Protein AF-A0A523VAL3-F1 (afdb_monomer_lite)

Secondary structure (DSSP, 8-state):
-TTS------GGGT-GGG----S-----HHHHHH-HHHHHHHHHHHHHHHHHHHH-HHHHHHHHHHH-TTS-HHHHHHHHHHHHTTSSTT-SSTT---HHHHHHHHHHHHHTT-SSS---GGGT---TTS--

Sequence (132 aa):
LEDFPINFMLLQEFDPLLDFYTPLIIASEETIDEDPGLIKKFLSATEKGYLFAIENPEEAARLFLLDNSELDSGMVTASQEYLSGHYMGDSPRWGIMEKSIWDNFNNWMYGNNLLQSNLESDMAFTNEFLPQ

pLDDT: mean 94.73, std 5.37, range [59.5, 98.69]

Foldseek 3Di:
DVPDDDDDDDVCVVPVLSPADPPADDDDPCCCVPPLVVLLVVQVVVQVLLLCLLVPVLVNLVVVCVVVVVDDSVVSSVVSPVCSCPQQPPHPGGPDDDLVSQQSNQCVCVVVVVDPDRDDSVVVDDPVSHDD

Structure (mmCIF, N/CA/C/O backbone):
data_AF-A0A523VAL3-F1
#
_entry.id   AF-A0A523VAL3-F1
#
loop_
_atom_site.group_PDB
_atom_site.id
_atom_site.type_symbol
_atom_site.label_atom_id
_atom_site.label_alt_id
_atom_site.label_comp_id
_atom_site.label_asym_id
_atom_site.label_entity_id
_atom_site.label_seq_id
_atom_site.pdbx_PDB_ins_code
_atom_site.Cartn_x
_atom_site.Cartn_y
_atom_site.Cartn_z
_atom_site.occupancy
_atom_site.B_iso_or_equiv
_atom_site.auth_seq_id
_atom_site.auth_comp_id
_atom_site.auth_asym_id
_atom_site.auth_atom_id
_atom_site.pdbx_PDB_model_num
ATOM 1 N N . LEU A 1 1 ? 23.913 -11.766 -4.785 1.00 59.50 1 LEU A N 1
ATOM 2 C CA . LEU A 1 1 ? 22.889 -12.836 -4.866 1.00 59.50 1 LEU A CA 1
ATOM 3 C C . LEU A 1 1 ? 22.580 -13.232 -6.313 1.00 59.50 1 LEU A C 1
ATOM 5 O O . LEU A 1 1 ? 21.915 -14.238 -6.490 1.00 59.50 1 LEU A O 1
ATOM 9 N N . GLU A 1 2 ? 23.096 -12.512 -7.319 1.00 64.19 2 GLU A N 1
ATOM 10 C CA . GLU A 1 2 ? 22.830 -12.758 -8.750 1.00 64.19 2 GLU A CA 1
ATOM 11 C C . GLU A 1 2 ? 23.216 -14.167 -9.240 1.00 64.19 2 GLU A C 1
ATOM 13 O O . GLU A 1 2 ? 22.552 -14.701 -10.119 1.00 64.19 2 GLU A O 1
ATOM 18 N N . ASP A 1 3 ? 24.209 -14.814 -8.618 1.00 82.62 3 ASP A N 1
ATOM 19 C CA . ASP A 1 3 ? 24.692 -16.145 -9.028 1.00 82.62 3 ASP A CA 1
ATOM 20 C C . ASP A 1 3 ? 24.058 -17.326 -8.267 1.00 82.62 3 ASP A C 1
ATOM 22 O O . ASP A 1 3 ? 24.538 -18.459 -8.358 1.00 82.62 3 ASP A O 1
ATOM 26 N N . PHE A 1 4 ? 23.004 -17.090 -7.479 1.00 85.81 4 PHE A N 1
ATOM 27 C CA . PHE A 1 4 ? 22.311 -18.152 -6.745 1.00 85.81 4 PHE A CA 1
ATOM 28 C C . PHE A 1 4 ? 20.944 -18.440 -7.369 1.00 85.81 4 PHE A C 1
ATOM 30 O O . PHE A 1 4 ? 20.208 -17.500 -7.664 1.00 85.81 4 PHE A O 1
ATOM 37 N N . PRO A 1 5 ? 20.551 -19.718 -7.536 1.00 86.69 5 PRO A N 1
ATOM 38 C CA . PRO A 1 5 ? 19.196 -20.040 -7.957 1.00 86.69 5 PRO A CA 1
ATOM 39 C C . PRO A 1 5 ? 18.215 -19.577 -6.874 1.00 86.69 5 PRO A C 1
ATOM 41 O O . PRO A 1 5 ? 18.200 -20.114 -5.765 1.00 86.69 5 PRO A O 1
ATOM 44 N N . ILE A 1 6 ? 17.409 -18.567 -7.198 1.00 84.94 6 ILE A N 1
ATOM 45 C CA . ILE A 1 6 ? 16.342 -18.060 -6.336 1.00 84.94 6 ILE A CA 1
ATOM 46 C C . ILE A 1 6 ? 15.029 -18.673 -6.811 1.00 84.94 6 ILE A C 1
ATOM 48 O O . ILE A 1 6 ? 14.670 -18.563 -7.981 1.00 84.94 6 ILE A O 1
ATOM 52 N N . ASN A 1 7 ? 14.311 -19.309 -5.888 1.00 87.75 7 ASN A N 1
ATOM 53 C CA . ASN A 1 7 ? 12.935 -19.724 -6.111 1.00 87.75 7 ASN A CA 1
ATOM 54 C C . ASN A 1 7 ? 12.009 -18.689 -5.472 1.00 87.75 7 ASN A C 1
ATOM 56 O O . ASN A 1 7 ? 11.976 -18.572 -4.245 1.00 87.75 7 ASN A O 1
ATOM 60 N N . PHE A 1 8 ? 11.293 -17.928 -6.296 1.00 87.75 8 PHE A N 1
ATOM 61 C CA . PHE A 1 8 ? 10.266 -17.008 -5.822 1.00 87.75 8 PHE A CA 1
ATOM 62 C C . PHE A 1 8 ? 8.950 -17.768 -5.658 1.00 87.75 8 PHE A C 1
ATOM 64 O O . PHE A 1 8 ? 8.543 -18.503 -6.552 1.00 87.75 8 PHE A O 1
ATOM 71 N N . MET A 1 9 ? 8.326 -17.627 -4.492 1.00 91.75 9 MET A N 1
ATOM 72 C CA . MET A 1 9 ? 7.130 -18.369 -4.107 1.00 91.75 9 MET A CA 1
ATOM 73 C C . MET A 1 9 ? 6.091 -17.388 -3.590 1.00 91.75 9 MET A C 1
ATOM 75 O O . MET A 1 9 ? 6.313 -16.721 -2.578 1.00 91.75 9 MET A O 1
ATOM 79 N N . LEU A 1 10 ? 4.966 -17.319 -4.289 1.00 91.75 10 LEU A N 1
ATOM 80 C CA . LEU A 1 10 ? 3.822 -16.512 -3.902 1.00 91.75 10 LEU A CA 1
ATOM 81 C C . LEU A 1 10 ? 3.005 -17.272 -2.856 1.00 91.75 10 LEU A C 1
ATOM 83 O O . LEU A 1 10 ? 2.601 -18.406 -3.094 1.00 91.75 10 LEU A O 1
ATOM 87 N N . LEU A 1 11 ? 2.765 -16.677 -1.685 1.00 92.50 11 LEU A N 1
ATOM 88 C CA . LEU A 1 11 ? 2.059 -17.357 -0.590 1.00 92.50 11 LEU A CA 1
ATOM 89 C C . LEU A 1 11 ? 0.632 -17.758 -0.985 1.00 92.50 11 LEU A C 1
ATOM 91 O O . LEU A 1 11 ? 0.172 -18.839 -0.614 1.00 92.50 11 LEU A O 1
ATOM 95 N N . GLN A 1 12 ? -0.020 -16.932 -1.800 1.00 92.44 12 GLN A N 1
ATOM 96 C CA . GLN A 1 12 ? -1.355 -17.173 -2.336 1.00 92.44 12 GLN A CA 1
ATOM 97 C C . GLN A 1 12 ? -1.443 -18.398 -3.260 1.00 92.44 12 GLN A C 1
ATOM 99 O O . GLN A 1 12 ? -2.527 -18.946 -3.448 1.00 92.44 12 GLN A O 1
ATOM 104 N N . GLU A 1 13 ? -0.318 -18.877 -3.807 1.00 93.44 13 GLU A N 1
ATOM 105 C CA . GLU A 1 13 ? -0.286 -20.132 -4.572 1.00 93.44 13 GLU A CA 1
ATOM 106 C C . GLU A 1 13 ? -0.349 -21.370 -3.661 1.00 93.44 13 GLU A C 1
ATOM 108 O O . GLU A 1 13 ? -0.728 -22.450 -4.115 1.00 93.44 13 GLU A O 1
ATOM 113 N N . PHE A 1 14 ? 0.001 -21.228 -2.378 1.00 92.50 14 PHE A N 1
ATOM 114 C CA . PHE A 1 14 ? -0.051 -22.312 -1.390 1.00 92.50 14 PHE A CA 1
ATOM 115 C C . PHE A 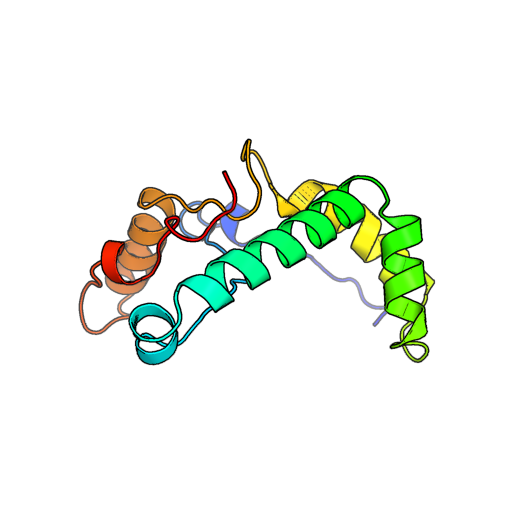1 14 ? -1.367 -22.325 -0.616 1.00 92.50 14 PHE A C 1
ATOM 117 O O . PHE A 1 14 ? -1.896 -23.400 -0.330 1.00 92.50 14 PHE A O 1
ATOM 124 N N . ASP A 1 15 ? -1.884 -21.148 -0.273 1.00 92.75 15 ASP A N 1
ATOM 125 C CA . ASP A 1 15 ? -3.161 -20.986 0.414 1.00 92.75 15 ASP A CA 1
ATOM 126 C C . ASP A 1 15 ? -3.809 -19.663 -0.032 1.00 92.75 15 ASP A C 1
ATOM 128 O O . ASP A 1 15 ? -3.250 -18.601 0.246 1.00 92.75 15 ASP A O 1
ATOM 132 N N . PRO A 1 16 ? -4.985 -19.685 -0.690 1.00 91.19 16 PRO A N 1
ATOM 133 C CA . PRO A 1 16 ? -5.686 -18.467 -1.101 1.00 91.19 16 PRO A CA 1
ATOM 134 C C . PRO A 1 16 ? -6.007 -17.507 0.054 1.00 91.19 16 PRO A C 1
ATOM 136 O O . PRO A 1 16 ? -6.220 -16.322 -0.180 1.00 91.19 16 PRO A O 1
ATOM 139 N N . LEU A 1 17 ? -6.038 -17.986 1.306 1.00 92.50 17 LEU A N 1
ATOM 140 C CA . LEU A 1 17 ? -6.226 -17.137 2.490 1.00 92.50 17 LEU A CA 1
ATOM 141 C C . LEU A 1 17 ? -4.985 -16.296 2.835 1.00 92.50 17 LEU A C 1
ATOM 143 O O . LEU A 1 17 ? -5.069 -15.405 3.681 1.00 92.50 17 LEU A O 1
ATOM 147 N N . LEU A 1 18 ? -3.846 -16.574 2.192 1.00 93.62 18 LEU A N 1
ATOM 148 C CA . LEU A 1 18 ? -2.607 -15.807 2.305 1.00 93.62 18 LEU A CA 1
ATOM 149 C C . LEU A 1 18 ? -2.458 -14.730 1.219 1.00 93.62 18 LEU A C 1
ATOM 151 O O . LEU A 1 18 ? -1.404 -14.102 1.132 1.00 93.62 18 LEU A O 1
ATOM 155 N N . ASP A 1 19 ? -3.503 -14.485 0.427 1.00 93.75 19 ASP A N 1
ATOM 156 C CA . ASP A 1 19 ? -3.597 -13.328 -0.466 1.00 93.75 19 ASP A CA 1
ATOM 157 C C . ASP A 1 19 ? -4.118 -12.099 0.301 1.00 93.75 19 ASP A C 1
ATOM 159 O O . ASP A 1 19 ? -5.272 -11.685 0.182 1.00 93.75 19 ASP A O 1
ATOM 163 N N . PHE A 1 20 ? -3.283 -11.575 1.201 1.00 94.75 20 PHE A N 1
ATOM 164 C CA . PHE A 1 20 ? -3.600 -10.435 2.065 1.00 94.75 20 PHE A CA 1
ATOM 165 C C . PHE A 1 20 ? -2.872 -9.162 1.620 1.00 94.75 20 PHE A C 1
ATOM 167 O O . PHE A 1 20 ? -1.878 -9.198 0.898 1.00 94.75 20 PHE A O 1
ATOM 174 N N . TYR A 1 21 ? -3.334 -8.007 2.101 1.00 94.88 21 TYR A N 1
ATOM 175 C CA . TYR A 1 21 ? -2.728 -6.725 1.752 1.00 94.88 21 TYR A CA 1
ATOM 176 C C . TYR A 1 21 ? -1.333 -6.546 2.362 1.00 94.88 21 TYR A C 1
ATOM 178 O O . TYR A 1 21 ? -1.173 -6.496 3.583 1.00 94.88 21 TYR A O 1
ATOM 186 N N . THR A 1 22 ? -0.319 -6.392 1.508 1.00 92.81 22 THR A N 1
ATOM 187 C CA . THR A 1 22 ? 1.035 -6.007 1.913 1.00 92.81 22 THR A CA 1
ATOM 188 C C . THR A 1 22 ? 1.816 -5.374 0.748 1.00 92.81 22 THR A C 1
ATOM 190 O O . THR A 1 22 ? 1.784 -5.911 -0.360 1.00 92.81 22 THR A O 1
ATOM 193 N N . PRO A 1 23 ? 2.547 -4.260 0.967 1.00 95.00 23 PRO A N 1
ATOM 194 C CA . PRO A 1 23 ? 2.531 -3.416 2.166 1.00 95.00 23 PRO A CA 1
ATOM 195 C C . PRO A 1 23 ? 1.244 -2.569 2.276 1.00 95.00 23 PRO A C 1
ATOM 197 O O . PRO A 1 23 ? 0.427 -2.526 1.361 1.00 95.00 23 PRO A O 1
ATOM 200 N N . LEU A 1 24 ? 1.076 -1.880 3.409 1.00 96.69 24 LEU A N 1
ATOM 201 C CA . LEU A 1 24 ? -0.065 -1.011 3.729 1.00 96.69 24 LEU A CA 1
ATOM 202 C C . LEU A 1 24 ? 0.417 0.368 4.207 1.00 96.69 24 LEU A C 1
ATOM 204 O O . LEU A 1 24 ? 1.527 0.500 4.725 1.00 96.69 24 LEU A O 1
ATOM 208 N N . ILE A 1 25 ? -0.443 1.382 4.088 1.00 97.81 25 ILE A N 1
ATOM 209 C CA . ILE A 1 25 ? -0.267 2.692 4.734 1.00 97.81 25 ILE A CA 1
ATOM 210 C C . ILE A 1 25 ? -1.103 2.702 6.013 1.00 97.81 25 ILE A C 1
ATOM 212 O O . ILE A 1 25 ? -2.284 2.366 5.978 1.00 97.81 25 ILE A O 1
ATOM 216 N N . ILE A 1 26 ? -0.501 3.118 7.126 1.00 97.62 26 ILE A N 1
ATOM 217 C CA . ILE A 1 26 ? -1.163 3.205 8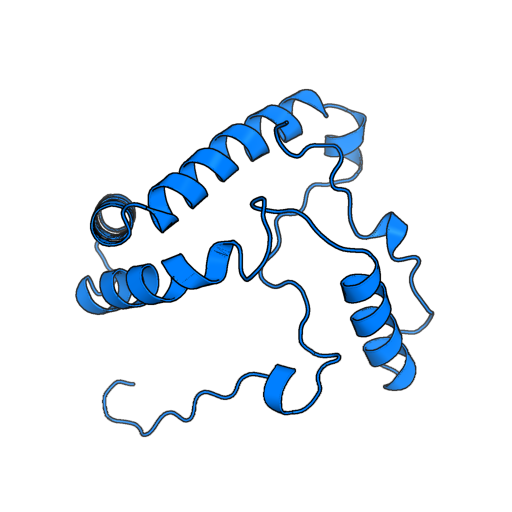.432 1.00 97.62 26 ILE A CA 1
ATOM 218 C C . ILE A 1 26 ? -1.055 4.621 9.003 1.00 97.62 26 ILE A C 1
ATOM 220 O O . ILE A 1 26 ? -0.098 5.344 8.724 1.00 97.62 26 ILE A O 1
ATOM 224 N N . ALA A 1 27 ? -2.029 4.997 9.826 1.00 97.12 27 ALA A N 1
ATOM 225 C CA . ALA A 1 27 ? -2.031 6.220 10.620 1.00 97.12 27 ALA A CA 1
ATOM 226 C C . ALA A 1 27 ? -2.441 5.880 12.060 1.00 97.12 27 ALA A C 1
ATOM 228 O O . ALA A 1 27 ? -3.099 4.865 12.287 1.00 97.12 27 ALA A O 1
ATOM 229 N N . SER A 1 28 ? -2.042 6.704 13.033 1.00 97.25 28 SER A N 1
ATOM 230 C CA . SER A 1 28 ? -2.540 6.551 14.403 1.00 97.25 28 SER A CA 1
ATOM 231 C C . SER A 1 28 ? -4.010 6.963 14.490 1.00 97.25 28 SER A C 1
ATOM 233 O O . SER A 1 28 ? -4.437 7.869 13.773 1.00 97.25 28 SER A O 1
ATOM 235 N N . GLU A 1 29 ? -4.757 6.350 15.410 1.00 96.25 29 GLU A N 1
ATOM 236 C CA . GLU A 1 29 ? -6.139 6.747 15.729 1.00 96.25 29 GLU A CA 1
ATOM 237 C C . GLU A 1 29 ? -6.220 8.239 16.096 1.00 96.25 29 GLU A C 1
ATOM 239 O O . GLU A 1 29 ? -7.065 8.955 15.577 1.00 96.25 29 GLU A O 1
ATOM 244 N N . GLU A 1 30 ? -5.252 8.750 16.866 1.00 98.00 30 GLU A N 1
ATOM 245 C CA . GLU A 1 30 ? -5.132 10.182 17.189 1.00 98.00 30 GLU A CA 1
ATOM 246 C C . GLU A 1 30 ? -5.057 11.061 15.929 1.00 98.00 30 GLU A C 1
ATOM 248 O O . GLU A 1 30 ? -5.774 12.049 15.821 1.00 98.00 30 GLU A O 1
ATOM 253 N N . THR A 1 31 ? -4.248 10.688 14.929 1.00 97.56 31 THR A N 1
ATOM 254 C CA . THR A 1 31 ? -4.148 11.468 13.680 1.00 97.56 31 THR A CA 1
ATOM 255 C C . THR A 1 31 ? -5.451 11.411 12.880 1.00 97.56 31 THR A C 1
ATOM 257 O O . THR A 1 31 ? -5.829 12.395 12.245 1.00 97.56 31 THR A O 1
ATOM 260 N N . ILE A 1 32 ? -6.127 10.258 12.896 1.00 96.69 32 ILE A N 1
ATOM 261 C CA . ILE A 1 32 ? -7.415 10.049 12.224 1.00 96.69 32 ILE A CA 1
ATOM 262 C C . ILE A 1 32 ? -8.493 10.952 12.826 1.00 96.69 32 ILE A C 1
ATOM 264 O O . ILE A 1 32 ? -9.231 11.598 12.075 1.00 96.69 32 ILE A O 1
ATOM 268 N N . ASP A 1 33 ? -8.539 11.031 14.152 1.00 96.81 33 ASP A N 1
ATOM 269 C CA . ASP A 1 33 ? -9.537 11.807 14.882 1.00 96.81 33 ASP A CA 1
ATOM 270 C C . ASP A 1 33 ? -9.249 13.314 14.838 1.00 96.81 33 ASP A C 1
ATOM 272 O O . ASP A 1 33 ? -10.164 14.121 14.646 1.00 96.81 33 ASP A O 1
ATOM 276 N N . GLU A 1 34 ? -7.984 13.710 14.998 1.00 98.12 34 GLU A N 1
ATOM 277 C CA . GLU A 1 34 ? -7.605 15.119 15.135 1.00 98.12 34 GLU A CA 1
ATOM 278 C C . GLU A 1 34 ? -7.380 15.831 13.794 1.00 98.12 34 GLU A C 1
ATOM 280 O O . GLU A 1 34 ? -7.727 17.010 13.666 1.00 98.12 34 GLU A O 1
ATOM 285 N N . ASP A 1 35 ? -6.833 15.147 12.781 1.00 97.56 35 ASP A N 1
ATOM 286 C CA . ASP A 1 35 ? -6.544 15.749 11.472 1.00 97.56 35 ASP A CA 1
ATOM 287 C C . ASP A 1 35 ? -6.912 14.843 10.276 1.00 97.56 35 ASP A C 1
ATOM 289 O O . ASP A 1 35 ? -6.074 14.489 9.435 1.00 97.56 35 ASP A O 1
ATOM 293 N N . PRO A 1 36 ? -8.208 14.529 10.089 1.00 97.19 36 PRO A N 1
ATOM 294 C CA . PRO A 1 36 ? -8.671 13.784 8.916 1.00 97.19 36 PRO A CA 1
ATOM 295 C C . PRO A 1 36 ? -8.406 14.534 7.596 1.00 97.19 36 PRO A C 1
ATOM 297 O O . PRO A 1 36 ? -8.396 13.939 6.512 1.00 97.19 36 PRO A O 1
ATOM 300 N N . GLY A 1 37 ? -8.206 15.856 7.656 1.00 98.00 37 GLY A N 1
ATOM 301 C CA . GLY A 1 37 ? -7.869 16.686 6.503 1.00 98.00 37 GLY A CA 1
ATOM 302 C C . GLY A 1 37 ? -6.456 16.421 5.986 1.00 98.00 37 GLY A C 1
ATOM 303 O O . GLY A 1 37 ? -6.259 16.372 4.765 1.00 98.00 37 GLY A O 1
ATOM 304 N N . LEU A 1 38 ? -5.492 16.222 6.887 1.00 98.06 38 LEU A N 1
ATOM 305 C CA . LEU A 1 38 ? -4.137 15.787 6.560 1.00 98.06 38 LEU A CA 1
ATOM 306 C C . LEU A 1 38 ? -4.155 14.441 5.840 1.00 98.06 38 LEU A C 1
ATOM 308 O O . LEU A 1 38 ? -3.564 14.334 4.765 1.00 98.06 38 LEU A O 1
ATOM 312 N N . ILE A 1 39 ? -4.888 13.456 6.368 1.00 98.19 39 ILE A N 1
ATOM 313 C CA . ILE A 1 39 ? -4.947 12.106 5.786 1.00 98.19 39 ILE A CA 1
ATOM 314 C C . ILE A 1 39 ? -5.495 12.149 4.357 1.00 98.19 39 ILE A C 1
ATOM 316 O O . ILE A 1 39 ? -4.875 11.607 3.443 1.00 98.19 39 ILE A O 1
ATOM 320 N N . LYS A 1 40 ? -6.603 12.865 4.121 1.00 98.31 40 LYS A N 1
ATOM 321 C CA . LYS A 1 40 ? -7.187 13.004 2.771 1.00 98.31 40 LYS A CA 1
ATOM 322 C C . LYS A 1 40 ? -6.220 13.647 1.779 1.00 98.31 40 LYS A C 1
ATOM 324 O O . LYS A 1 40 ? -6.114 13.209 0.634 1.00 98.31 40 LYS A O 1
ATOM 329 N N . LYS A 1 41 ? -5.508 14.698 2.200 1.00 98.44 41 LYS A N 1
ATOM 330 C CA . LYS A 1 41 ? -4.517 15.375 1.347 1.00 98.44 41 LYS A CA 1
ATOM 331 C C . LYS A 1 41 ? -3.321 14.476 1.058 1.00 98.44 41 LYS A C 1
ATOM 333 O O . LYS A 1 41 ? -2.875 14.441 -0.087 1.00 98.44 41 LYS A O 1
ATOM 338 N N . PHE A 1 42 ? -2.835 13.759 2.071 1.00 98.56 42 PHE A N 1
ATOM 339 C CA . PHE A 1 42 ? -1.747 12.801 1.932 1.00 98.56 42 PHE A CA 1
ATOM 340 C C . PHE A 1 42 ? -2.125 11.708 0.933 1.00 98.56 42 PHE A C 1
ATOM 342 O O . PHE A 1 42 ? -1.476 11.602 -0.101 1.00 98.56 42 PHE A O 1
ATOM 349 N N . LEU A 1 43 ? -3.238 11.001 1.154 1.00 98.44 43 LEU A N 1
ATOM 350 C CA . LEU A 1 43 ? -3.679 9.921 0.268 1.00 98.44 43 LEU A CA 1
ATOM 351 C C . LEU A 1 43 ? -3.973 10.405 -1.157 1.00 98.44 43 LEU A C 1
ATOM 353 O O . LEU A 1 43 ? -3.680 9.684 -2.102 1.00 98.44 43 LEU A O 1
ATOM 357 N N . SER A 1 44 ? -4.463 11.637 -1.344 1.00 98.44 44 SER A N 1
ATOM 358 C CA . SER A 1 44 ? -4.635 12.220 -2.685 1.00 98.44 44 SER A CA 1
ATOM 359 C C . SER A 1 44 ? -3.321 12.501 -3.407 1.00 98.44 44 SER A C 1
ATOM 361 O O . SER A 1 44 ? -3.232 12.305 -4.619 1.00 98.44 44 SER A O 1
ATOM 363 N N . ALA A 1 45 ? -2.292 12.960 -2.697 1.00 98.62 45 ALA A N 1
ATOM 364 C CA . ALA A 1 45 ? -0.964 13.109 -3.284 1.00 98.62 45 ALA A CA 1
ATOM 365 C C . ALA A 1 45 ? -0.325 11.740 -3.567 1.00 98.62 45 ALA A C 1
ATOM 367 O O . ALA A 1 45 ? 0.256 11.545 -4.635 1.00 98.62 45 ALA A O 1
ATOM 368 N N . THR A 1 46 ? -0.476 10.791 -2.644 1.00 98.50 46 THR A N 1
ATOM 369 C CA . THR A 1 46 ? 0.052 9.431 -2.766 1.00 98.50 46 THR A CA 1
ATOM 370 C C . THR A 1 46 ? -0.574 8.682 -3.939 1.00 98.50 46 THR A C 1
ATOM 372 O O . THR A 1 46 ? 0.166 8.130 -4.748 1.00 98.50 46 THR A O 1
ATOM 375 N N . GLU A 1 47 ? -1.901 8.726 -4.095 1.00 98.12 47 GLU A N 1
ATOM 376 C CA . GLU A 1 47 ? -2.609 8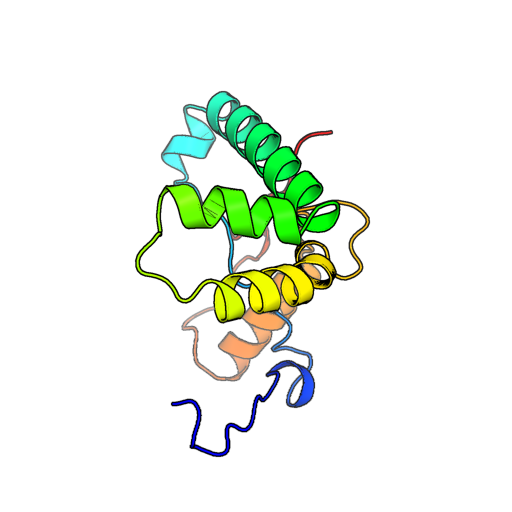.113 -5.226 1.00 98.12 47 GLU A CA 1
ATOM 377 C C . GLU A 1 47 ? -2.052 8.618 -6.559 1.00 98.12 47 GLU A C 1
ATOM 379 O O . GLU A 1 47 ? -1.693 7.821 -7.419 1.00 98.12 47 GLU A O 1
ATOM 384 N N . LYS A 1 48 ? -1.881 9.938 -6.714 1.00 98.56 48 LYS A N 1
ATOM 385 C CA . LYS A 1 48 ? -1.289 10.517 -7.931 1.00 98.56 48 LYS A CA 1
ATOM 386 C C . LYS A 1 48 ? 0.118 9.992 -8.202 1.00 98.56 48 LYS A C 1
ATOM 388 O O . LYS A 1 48 ? 0.458 9.767 -9.358 1.00 98.56 48 LYS A O 1
ATOM 393 N N . GLY A 1 49 ? 0.925 9.800 -7.159 1.00 98.44 49 GLY A N 1
ATOM 394 C CA . GLY A 1 49 ? 2.263 9.219 -7.276 1.00 98.44 49 GLY A CA 1
ATOM 395 C C . GLY A 1 49 ? 2.230 7.769 -7.757 1.00 98.44 49 GLY A C 1
ATOM 396 O O . GLY A 1 49 ? 2.958 7.422 -8.684 1.00 98.44 49 GLY A O 1
ATOM 397 N N . TYR A 1 50 ? 1.350 6.940 -7.189 1.00 98.19 50 TYR A N 1
ATOM 398 C CA . TYR A 1 50 ? 1.189 5.552 -7.628 1.00 98.19 50 TYR A CA 1
ATOM 399 C C . TYR A 1 50 ? 0.616 5.453 -9.040 1.00 98.19 50 TYR A C 1
ATOM 401 O O . TYR A 1 50 ? 1.155 4.704 -9.844 1.00 98.19 50 TYR A O 1
ATOM 409 N N . LEU A 1 51 ? -0.412 6.234 -9.382 1.00 98.06 51 LEU A N 1
ATOM 410 C CA . LEU A 1 51 ? -0.960 6.263 -10.742 1.00 98.06 51 LEU A CA 1
ATOM 411 C C . LEU A 1 51 ? 0.097 6.707 -11.760 1.00 98.06 51 LEU A C 1
ATOM 413 O O . LEU A 1 51 ? 0.256 6.071 -12.798 1.00 98.06 51 LEU A O 1
ATOM 417 N N . PHE A 1 52 ? 0.896 7.726 -11.430 1.00 98.69 52 PHE A N 1
ATOM 418 C CA . PHE A 1 52 ? 2.027 8.125 -12.264 1.00 98.69 52 PHE A CA 1
ATOM 419 C C . PHE A 1 52 ? 3.037 6.985 -12.445 1.00 98.69 52 PHE A C 1
ATOM 421 O O . PHE A 1 52 ? 3.497 6.752 -13.559 1.00 98.69 52 PHE A O 1
ATOM 428 N N . ALA A 1 53 ? 3.366 6.274 -11.367 1.00 98.50 53 ALA A N 1
ATOM 429 C CA . ALA A 1 53 ? 4.306 5.159 -11.376 1.00 98.50 53 ALA A CA 1
ATOM 430 C C . ALA A 1 53 ? 3.793 3.919 -12.128 1.00 98.50 53 ALA A C 1
ATOM 432 O O . ALA A 1 53 ? 4.597 3.191 -12.707 1.00 98.50 53 ALA A O 1
ATOM 433 N N . ILE A 1 54 ? 2.476 3.698 -12.138 1.00 97.94 54 ILE A N 1
ATOM 434 C CA . ILE A 1 54 ? 1.804 2.674 -12.948 1.00 97.94 54 ILE A CA 1
ATOM 435 C C . ILE A 1 54 ? 1.914 3.028 -14.435 1.00 97.94 54 ILE A C 1
ATOM 437 O O . ILE A 1 54 ? 2.272 2.185 -15.250 1.00 97.94 54 ILE A O 1
ATOM 441 N N . GLU A 1 55 ? 1.630 4.281 -14.793 1.00 98.31 55 GLU A N 1
ATOM 442 C CA . GLU A 1 55 ? 1.623 4.735 -16.188 1.00 98.31 55 GLU A CA 1
ATOM 443 C C . GLU A 1 55 ? 3.031 4.962 -16.767 1.00 98.31 55 GLU A C 1
ATOM 445 O O . GLU A 1 55 ? 3.224 4.854 -17.977 1.00 98.31 55 GLU A O 1
ATOM 450 N N . ASN A 1 56 ? 4.014 5.292 -15.921 1.00 98.50 56 ASN A N 1
ATOM 451 C CA . ASN A 1 56 ? 5.355 5.727 -16.329 1.00 98.50 56 ASN A CA 1
ATOM 452 C C . ASN A 1 56 ? 6.458 5.021 -15.508 1.00 98.50 56 ASN A C 1
ATOM 454 O O . ASN A 1 56 ? 7.220 5.696 -14.806 1.00 98.50 56 ASN A O 1
ATOM 458 N N . PRO A 1 57 ? 6.578 3.681 -15.563 1.00 98.31 57 PRO A N 1
ATOM 459 C CA . PRO A 1 57 ? 7.469 2.929 -14.676 1.00 98.31 57 PRO A CA 1
ATOM 460 C C . PRO A 1 57 ? 8.947 3.327 -14.798 1.00 98.31 57 PRO A C 1
ATOM 462 O O . PRO A 1 57 ? 9.602 3.543 -13.780 1.00 98.31 57 PRO A O 1
ATOM 465 N N . GLU A 1 58 ? 9.472 3.507 -16.015 1.00 98.00 58 GLU A N 1
ATOM 466 C CA . GLU A 1 58 ? 10.870 3.924 -16.224 1.00 98.00 58 GLU A CA 1
ATOM 467 C C . GLU A 1 58 ? 11.162 5.306 -15.615 1.00 98.00 58 GLU A C 1
ATOM 469 O O . GLU A 1 58 ? 12.182 5.516 -14.955 1.00 98.00 58 GLU A O 1
ATOM 474 N N . GLU A 1 59 ? 10.249 6.262 -15.801 1.00 98.50 59 GLU A N 1
ATOM 475 C CA . GLU A 1 59 ? 10.415 7.619 -15.281 1.00 98.50 59 GLU A CA 1
ATOM 476 C C . GLU A 1 59 ? 10.263 7.653 -13.756 1.00 98.50 59 GLU A C 1
ATOM 478 O O . GLU A 1 59 ? 11.021 8.345 -13.076 1.00 98.50 59 GLU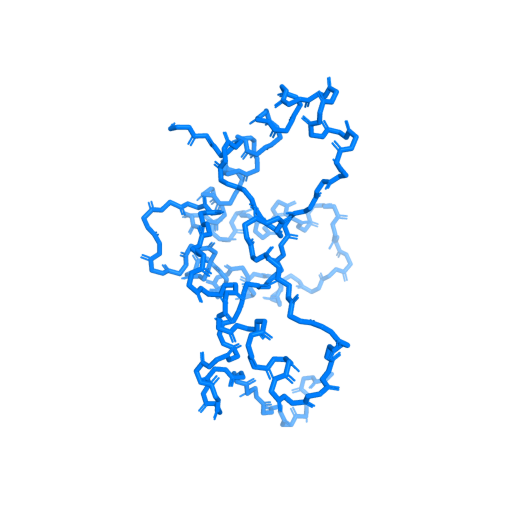 A O 1
ATOM 483 N N . ALA A 1 60 ? 9.340 6.867 -13.198 1.00 98.44 60 ALA A N 1
ATOM 484 C CA . ALA A 1 60 ? 9.206 6.711 -11.755 1.00 98.44 60 ALA A CA 1
ATOM 485 C C . ALA A 1 60 ? 10.471 6.103 -11.126 1.00 98.44 60 ALA A C 1
ATOM 487 O O . ALA A 1 60 ? 10.958 6.625 -10.121 1.00 98.44 60 ALA A O 1
ATOM 488 N N . ALA A 1 61 ? 11.057 5.076 -11.752 1.00 98.44 61 ALA A N 1
ATOM 489 C CA . ALA A 1 61 ? 12.340 4.507 -11.339 1.00 98.44 61 ALA A CA 1
ATOM 490 C C . ALA A 1 61 ? 13.464 5.554 -11.388 1.00 98.44 61 ALA A C 1
ATOM 492 O O . ALA A 1 61 ? 14.227 5.702 -10.430 1.00 98.44 61 ALA A O 1
ATOM 493 N N . ARG A 1 62 ? 13.536 6.339 -12.471 1.00 98.19 62 ARG A N 1
ATOM 494 C CA . ARG A 1 62 ? 14.523 7.415 -12.619 1.00 98.19 62 ARG A CA 1
ATOM 495 C C . ARG A 1 62 ? 14.384 8.474 -11.525 1.00 98.19 62 ARG A C 1
ATOM 497 O O . ARG A 1 62 ? 15.398 8.896 -10.975 1.00 98.19 62 ARG A O 1
ATOM 504 N N . LEU A 1 63 ? 13.160 8.911 -11.220 1.00 98.31 63 LEU A N 1
ATOM 505 C CA . LEU A 1 63 ? 12.895 9.881 -10.152 1.00 98.31 63 LEU A CA 1
ATOM 506 C C . LEU A 1 63 ? 13.292 9.327 -8.782 1.00 98.31 63 LEU A C 1
ATOM 508 O O . LEU A 1 63 ? 13.946 10.030 -8.019 1.00 98.31 63 LEU A O 1
ATOM 512 N N . PHE A 1 64 ? 12.964 8.066 -8.497 1.00 97.94 64 PHE A N 1
ATOM 513 C CA . PHE A 1 64 ? 13.358 7.398 -7.257 1.00 97.94 64 PHE A CA 1
ATOM 514 C C . PHE A 1 64 ? 14.888 7.315 -7.098 1.00 97.94 64 PHE A C 1
ATOM 516 O O . PHE A 1 64 ? 15.415 7.578 -6.017 1.00 97.94 64 PHE A O 1
ATOM 523 N N . LEU A 1 65 ? 15.618 7.032 -8.181 1.00 98.25 65 LEU A N 1
ATOM 524 C CA . LEU A 1 65 ? 17.086 6.953 -8.184 1.00 98.25 65 LEU A CA 1
ATOM 525 C C . LEU A 1 65 ? 17.792 8.305 -7.993 1.00 98.25 65 LEU A C 1
ATOM 527 O O . LEU A 1 65 ? 18.978 8.306 -7.666 1.00 98.25 65 LEU A O 1
ATOM 531 N N . LEU A 1 66 ? 17.107 9.445 -8.167 1.00 97.94 66 LEU A N 1
ATOM 532 C CA . LEU A 1 66 ? 17.710 10.761 -7.902 1.00 97.94 66 LEU A CA 1
ATOM 533 C C . LEU A 1 66 ? 18.141 10.904 -6.437 1.00 97.94 66 LEU A C 1
ATOM 535 O O . LEU A 1 66 ? 19.211 11.451 -6.176 1.00 97.94 66 LEU A O 1
ATOM 539 N N . ASP A 1 67 ? 17.333 10.376 -5.516 1.00 97.50 67 ASP A N 1
ATOM 540 C CA . ASP A 1 67 ? 17.590 10.430 -4.073 1.00 97.50 67 ASP A CA 1
ATOM 541 C C . ASP A 1 67 ? 18.203 9.126 -3.525 1.00 97.50 67 ASP A C 1
ATOM 543 O O . ASP A 1 67 ? 18.681 9.111 -2.395 1.00 97.50 67 ASP A O 1
ATOM 547 N N . ASN A 1 68 ? 18.224 8.048 -4.324 1.00 97.12 68 ASN A N 1
ATOM 548 C CA . ASN A 1 68 ? 18.692 6.707 -3.934 1.00 97.12 68 ASN A CA 1
ATOM 549 C C . ASN A 1 68 ? 19.763 6.173 -4.908 1.00 97.12 68 ASN A C 1
ATOM 551 O O . ASN A 1 68 ? 19.690 5.041 -5.395 1.00 97.12 68 ASN A O 1
ATOM 555 N N . SER A 1 69 ? 20.737 7.022 -5.248 1.00 95.12 69 SER A N 1
ATOM 556 C CA . SER A 1 69 ? 21.757 6.757 -6.281 1.00 95.12 69 SER A CA 1
ATOM 557 C C . SER A 1 69 ? 22.691 5.569 -5.994 1.00 95.12 69 SER A C 1
ATOM 559 O O . SER A 1 69 ? 23.413 5.122 -6.883 1.00 95.12 69 SER A O 1
ATOM 561 N N . GLU A 1 70 ? 22.704 5.070 -4.760 1.00 96.88 70 GLU A N 1
ATOM 562 C CA . GLU A 1 70 ? 23.455 3.893 -4.329 1.00 96.88 70 GLU A CA 1
ATOM 563 C C . GLU A 1 70 ? 22.823 2.565 -4.764 1.00 96.88 70 GLU A C 1
ATOM 565 O O . GLU A 1 70 ? 23.489 1.528 -4.715 1.00 96.88 70 GLU A O 1
ATOM 570 N N . LEU A 1 71 ? 21.547 2.580 -5.156 1.00 97.31 71 LEU A N 1
ATOM 571 C CA . LEU A 1 71 ? 20.837 1.393 -5.613 1.00 97.31 71 LEU A CA 1
ATOM 572 C C . LEU A 1 71 ? 21.216 1.048 -7.055 1.00 97.31 71 LEU A C 1
ATOM 574 O O . LEU A 1 71 ? 21.508 1.920 -7.875 1.00 97.31 71 LEU A O 1
ATOM 578 N N . ASP A 1 72 ? 21.168 -0.242 -7.386 1.00 96.75 72 ASP A N 1
ATOM 579 C CA . ASP A 1 72 ? 21.396 -0.676 -8.760 1.00 96.75 72 ASP A CA 1
ATOM 580 C C . ASP A 1 72 ? 20.249 -0.214 -9.669 1.00 96.75 72 ASP A C 1
ATOM 582 O O . ASP A 1 72 ? 19.093 -0.614 -9.512 1.00 96.75 72 ASP A O 1
ATOM 586 N N . SER A 1 73 ? 20.579 0.640 -10.638 1.00 96.69 73 SER A N 1
ATOM 587 C CA . SER A 1 73 ? 19.587 1.243 -11.532 1.00 96.69 73 SER A CA 1
ATOM 588 C C . SER A 1 73 ? 18.827 0.221 -12.383 1.00 96.69 73 SER A C 1
ATOM 590 O O . SER A 1 73 ? 17.638 0.417 -12.649 1.00 96.69 73 SER A O 1
ATOM 592 N N . GLY A 1 74 ? 19.484 -0.876 -12.777 1.00 96.69 74 GLY A N 1
ATOM 593 C CA . GLY A 1 74 ? 18.860 -1.943 -13.555 1.00 96.69 74 GLY A CA 1
ATOM 594 C C . GLY A 1 74 ? 17.810 -2.679 -12.730 1.00 96.69 74 GLY A C 1
ATOM 595 O O . GLY A 1 74 ? 16.675 -2.838 -13.177 1.00 96.69 74 GLY A O 1
ATOM 596 N N . MET A 1 75 ? 18.156 -3.038 -11.493 1.00 95.56 75 MET A N 1
ATOM 597 C CA . MET A 1 75 ? 17.255 -3.675 -10.534 1.00 95.56 75 MET A CA 1
ATOM 598 C C . MET A 1 75 ? 16.052 -2.790 -10.203 1.00 95.56 75 MET A C 1
ATOM 600 O O . MET A 1 75 ? 14.921 -3.270 -10.206 1.00 95.56 75 MET A O 1
ATOM 604 N N . VAL A 1 76 ? 16.267 -1.499 -9.935 1.00 97.94 76 VAL A N 1
ATOM 605 C CA . VAL A 1 76 ? 15.165 -0.572 -9.623 1.00 97.94 76 VAL A CA 1
ATOM 606 C C . VAL A 1 76 ? 14.212 -0.436 -10.808 1.00 97.94 76 VAL A C 1
ATOM 608 O O . VAL A 1 76 ? 13.001 -0.505 -10.618 1.00 97.94 76 VAL A O 1
ATOM 611 N N . THR A 1 77 ? 14.743 -0.290 -12.023 1.00 97.75 77 THR A N 1
ATOM 612 C CA . THR A 1 77 ? 13.915 -0.166 -13.233 1.00 97.75 77 THR A CA 1
ATOM 613 C C . THR A 1 77 ? 13.096 -1.436 -13.466 1.00 97.75 77 THR A C 1
ATOM 615 O O . THR A 1 77 ? 11.877 -1.355 -13.599 1.00 97.75 77 THR A O 1
ATOM 618 N N . ALA A 1 78 ? 13.728 -2.613 -13.394 1.00 97.19 78 ALA A N 1
ATOM 619 C CA . ALA A 1 78 ? 13.040 -3.897 -13.541 1.00 97.19 78 ALA A CA 1
ATOM 620 C C . ALA A 1 78 ? 11.975 -4.127 -12.450 1.00 97.19 78 ALA A C 1
ATOM 622 O O . ALA A 1 78 ? 10.884 -4.624 -12.730 1.00 97.19 78 ALA A O 1
ATOM 623 N N . SER A 1 79 ? 12.268 -3.734 -11.206 1.00 97.31 79 SER A N 1
ATOM 624 C CA . SER A 1 79 ? 11.311 -3.787 -10.096 1.00 97.31 79 SER A CA 1
ATOM 625 C C . SER A 1 79 ? 10.100 -2.892 -10.361 1.00 97.31 79 SER A C 1
ATOM 627 O O . SER A 1 79 ? 8.962 -3.315 -10.169 1.00 97.31 79 SER A O 1
ATOM 629 N N . GLN A 1 80 ? 10.327 -1.670 -10.844 1.00 98.38 80 GLN A N 1
ATOM 630 C CA . GLN A 1 80 ? 9.256 -0.717 -11.106 1.00 98.38 80 GLN A CA 1
ATOM 631 C C . GLN A 1 80 ? 8.365 -1.149 -12.278 1.00 98.38 80 GLN A C 1
ATOM 633 O O . GLN A 1 80 ? 7.143 -1.030 -12.187 1.00 98.38 80 GLN A O 1
ATOM 638 N N . GLU A 1 81 ? 8.954 -1.699 -13.343 1.00 98.06 81 GLU A N 1
ATOM 639 C CA . GLU A 1 81 ? 8.218 -2.312 -14.455 1.00 98.06 81 GLU A CA 1
ATOM 640 C C . GLU A 1 81 ? 7.322 -3.451 -13.968 1.00 98.06 81 GLU A C 1
ATOM 642 O O . GLU A 1 81 ? 6.132 -3.465 -14.279 1.00 98.06 81 GLU A O 1
ATOM 647 N N . TYR A 1 82 ? 7.860 -4.358 -13.148 1.00 96.75 82 TYR A N 1
ATOM 648 C CA . TYR A 1 82 ? 7.080 -5.438 -12.548 1.00 96.75 82 TYR A CA 1
ATOM 649 C C . TYR A 1 82 ? 5.933 -4.884 -11.690 1.00 96.75 82 TYR A C 1
ATOM 651 O O . TYR A 1 82 ? 4.765 -5.176 -11.943 1.00 96.75 82 TYR A O 1
ATOM 659 N N . LEU A 1 83 ? 6.240 -4.030 -10.708 1.00 97.62 83 LEU A N 1
ATOM 660 C CA . LEU A 1 83 ? 5.263 -3.523 -9.738 1.00 97.62 83 LEU A CA 1
ATOM 661 C C . LEU A 1 83 ? 4.177 -2.633 -10.355 1.00 97.62 83 LEU A C 1
ATOM 663 O O . LEU A 1 83 ? 3.082 -2.561 -9.792 1.00 97.62 83 LEU A O 1
ATOM 667 N N . SER A 1 84 ? 4.432 -2.004 -11.507 1.00 97.44 84 SER A N 1
ATOM 668 C CA . SER A 1 84 ? 3.440 -1.181 -12.216 1.00 97.44 84 SER A CA 1
ATOM 669 C C . SER A 1 84 ? 2.129 -1.930 -12.494 1.00 97.44 84 SER A C 1
ATOM 671 O O . SER A 1 84 ? 1.056 -1.341 -12.390 1.00 97.44 84 SER A O 1
ATOM 673 N N . GLY A 1 85 ? 2.195 -3.243 -12.741 1.00 96.06 85 GLY A N 1
ATOM 674 C CA . GLY A 1 85 ? 1.019 -4.100 -12.922 1.00 96.06 85 GLY A CA 1
ATOM 675 C C . GLY A 1 85 ? 0.365 -4.584 -11.622 1.00 96.06 85 GLY A C 1
ATOM 676 O O . GLY A 1 85 ? -0.717 -5.159 -11.667 1.00 96.06 85 GLY A O 1
ATOM 677 N N . HIS A 1 86 ? 0.995 -4.367 -10.464 1.00 95.19 86 HIS A N 1
ATOM 678 C CA . HIS A 1 86 ? 0.568 -4.930 -9.177 1.00 95.19 86 HIS A CA 1
ATOM 679 C C . HIS A 1 86 ? 0.032 -3.896 -8.182 1.00 95.19 86 HIS A C 1
ATOM 681 O O . HIS A 1 86 ? -0.718 -4.271 -7.286 1.00 95.19 86 HIS A O 1
ATOM 687 N N . TYR A 1 87 ? 0.346 -2.604 -8.329 1.00 96.62 87 TYR A N 1
ATOM 688 C CA . TYR A 1 87 ? -0.070 -1.577 -7.357 1.00 96.62 87 TYR A CA 1
ATOM 689 C C . TYR A 1 87 ? -1.587 -1.428 -7.171 1.00 96.62 87 TYR A C 1
ATOM 691 O O . TYR A 1 87 ? -2.024 -0.938 -6.130 1.00 96.62 87 TYR A O 1
ATOM 699 N N . MET A 1 88 ? -2.386 -1.812 -8.169 1.00 93.88 88 MET A N 1
ATOM 700 C CA . MET A 1 88 ? -3.850 -1.845 -8.077 1.00 93.88 88 MET A CA 1
ATOM 701 C C . MET A 1 88 ? -4.418 -3.269 -8.123 1.00 93.88 88 MET A C 1
ATOM 703 O O . MET A 1 88 ? -5.578 -3.458 -7.768 1.00 93.88 88 MET A O 1
ATOM 707 N N . GLY A 1 89 ? -3.626 -4.265 -8.537 1.00 89.25 89 GLY A N 1
ATOM 708 C CA . GLY A 1 89 ? -4.138 -5.597 -8.863 1.00 89.25 89 GLY A CA 1
ATOM 709 C C . GLY A 1 89 ? -5.340 -5.503 -9.810 1.00 89.25 89 GLY A C 1
ATOM 710 O O . GLY A 1 89 ? -5.310 -4.749 -10.781 1.00 89.25 89 GLY A O 1
ATOM 711 N N . ASP A 1 90 ? -6.423 -6.203 -9.473 1.00 87.88 90 ASP A N 1
ATOM 712 C CA . ASP A 1 90 ? -7.690 -6.164 -10.218 1.00 87.88 90 ASP A CA 1
ATOM 713 C C . ASP A 1 90 ? -8.641 -5.035 -9.766 1.00 87.88 90 ASP A C 1
ATOM 715 O O . ASP A 1 90 ? -9.780 -4.937 -10.234 1.00 87.88 90 ASP A O 1
ATOM 719 N N . SER A 1 91 ? -8.207 -4.175 -8.839 1.00 92.25 91 SER A N 1
ATOM 720 C CA . SER A 1 91 ? -9.048 -3.106 -8.308 1.00 92.25 91 SER A CA 1
ATOM 721 C C . SER A 1 91 ? -9.256 -1.979 -9.326 1.00 92.25 91 SER A C 1
ATOM 723 O O . SER A 1 91 ? -8.294 -1.504 -9.934 1.00 92.25 91 SER A O 1
ATOM 725 N N . PRO A 1 92 ? -10.479 -1.425 -9.443 1.00 90.12 92 PRO A N 1
ATOM 726 C CA . PRO A 1 92 ? -10.731 -0.244 -10.266 1.00 90.12 92 PRO A CA 1
ATOM 727 C C . PRO A 1 92 ? -10.140 1.049 -9.682 1.00 90.12 92 PRO A C 1
ATOM 729 O O . PRO A 1 92 ? -10.118 2.069 -10.369 1.00 90.12 92 PRO A O 1
ATOM 732 N N . ARG A 1 93 ? -9.711 1.045 -8.412 1.00 94.06 93 ARG A N 1
ATOM 733 C CA . ARG A 1 93 ? -9.211 2.232 -7.707 1.00 94.06 93 ARG A CA 1
ATOM 734 C C . ARG A 1 93 ? -8.044 1.882 -6.798 1.00 94.06 93 ARG A C 1
ATOM 736 O O . ARG A 1 93 ? -8.093 0.901 -6.055 1.00 94.06 93 ARG A O 1
ATOM 743 N N . TRP A 1 94 ? -7.006 2.707 -6.842 1.00 96.94 94 TRP A N 1
ATOM 744 C CA . TRP A 1 94 ? -5.838 2.528 -5.996 1.00 96.94 94 TRP A CA 1
ATOM 745 C C . TRP A 1 94 ? -6.204 2.624 -4.506 1.00 96.94 94 TRP A C 1
ATOM 747 O O . TRP A 1 94 ? -7.021 3.449 -4.095 1.00 96.94 94 TRP A O 1
ATOM 757 N N . GLY A 1 95 ? -5.602 1.750 -3.700 1.00 96.25 95 GLY A N 1
ATOM 758 C CA . GLY A 1 95 ? -5.687 1.783 -2.239 1.00 96.25 95 GLY A CA 1
ATOM 759 C C . GLY A 1 95 ? -6.999 1.293 -1.618 1.00 96.25 95 GLY A C 1
ATOM 760 O O . GLY A 1 95 ? -7.074 1.235 -0.393 1.00 96.25 95 GLY A O 1
ATOM 761 N N . ILE A 1 96 ? -8.023 0.934 -2.405 1.00 96.44 96 ILE A N 1
ATOM 762 C CA . ILE A 1 96 ? -9.269 0.397 -1.842 1.00 96.44 96 ILE A CA 1
ATOM 763 C C . ILE A 1 96 ? -9.029 -0.980 -1.217 1.00 96.44 96 ILE A C 1
ATOM 765 O O . ILE A 1 96 ? -8.396 -1.850 -1.815 1.00 96.44 96 ILE A O 1
ATOM 769 N N . MET A 1 97 ? -9.562 -1.171 -0.013 1.00 96.12 97 MET A N 1
ATOM 770 C CA . MET A 1 97 ? -9.512 -2.446 0.695 1.00 96.12 97 MET A CA 1
ATOM 771 C C . MET A 1 97 ? -10.900 -3.062 0.856 1.00 96.12 97 MET A C 1
ATOM 773 O O . MET A 1 97 ? -11.886 -2.358 1.083 1.00 96.12 97 MET A O 1
ATOM 777 N N . GLU A 1 98 ? -10.970 -4.387 0.790 1.00 95.50 98 GLU A N 1
ATOM 778 C CA . GLU A 1 98 ? -12.184 -5.166 1.003 1.00 95.50 98 GLU A CA 1
ATOM 779 C C . GLU A 1 98 ? -12.160 -5.863 2.363 1.00 95.50 98 GLU A C 1
ATOM 781 O O . GLU A 1 98 ? -11.177 -6.500 2.748 1.00 95.50 98 GLU A O 1
ATOM 786 N N . LYS A 1 99 ? -13.289 -5.805 3.075 1.00 96.00 99 LYS A N 1
ATOM 787 C CA . LYS A 1 99 ? -13.444 -6.460 4.381 1.00 96.00 99 LYS A CA 1
ATOM 788 C C . LYS A 1 99 ? -13.230 -7.975 4.305 1.00 96.00 99 LYS A C 1
ATOM 790 O O . LYS A 1 99 ? -12.688 -8.562 5.232 1.00 96.00 99 LYS A O 1
ATOM 795 N N . SER A 1 100 ? -13.637 -8.601 3.200 1.00 95.38 100 SER A N 1
ATOM 796 C CA . SER A 1 100 ? -13.484 -10.040 2.949 1.00 95.38 100 SER A CA 1
ATOM 797 C C . SER A 1 100 ? -12.025 -10.497 3.051 1.00 95.38 100 SER A C 1
ATOM 799 O O . SER A 1 100 ? -11.758 -11.530 3.659 1.00 95.38 100 SER A O 1
ATOM 801 N N . ILE A 1 101 ? -11.080 -9.718 2.518 1.00 95.50 101 ILE A N 1
ATOM 802 C CA . ILE A 1 101 ? -9.645 -10.032 2.563 1.00 95.50 101 ILE A CA 1
ATOM 803 C C . ILE A 1 101 ? -9.120 -9.950 4.003 1.00 95.50 101 ILE A C 1
ATOM 805 O O . ILE A 1 101 ? -8.421 -10.856 4.460 1.00 95.50 101 ILE A O 1
ATOM 809 N N . TRP A 1 102 ? -9.531 -8.926 4.757 1.00 96.56 102 TRP A N 1
ATOM 810 C CA . TRP A 1 102 ? -9.204 -8.808 6.182 1.00 96.56 102 TRP A CA 1
ATOM 811 C C . TRP A 1 102 ? -9.788 -9.953 7.018 1.00 96.56 102 TRP A C 1
ATOM 813 O O . TRP A 1 102 ? -9.072 -10.560 7.817 1.00 96.56 102 TRP A O 1
ATOM 823 N N . ASP A 1 103 ? -11.061 -10.294 6.800 1.00 95.44 103 ASP A N 1
ATOM 824 C CA . ASP A 1 103 ? -11.734 -11.405 7.479 1.00 95.44 103 ASP A CA 1
ATOM 825 C C . ASP A 1 103 ? -11.040 -12.743 7.184 1.00 95.44 103 ASP A C 1
ATOM 827 O O . ASP A 1 103 ? -10.821 -13.536 8.101 1.00 95.44 103 ASP A O 1
ATOM 831 N N . ASN A 1 104 ? -10.669 -12.997 5.926 1.00 95.00 104 ASN A N 1
ATOM 832 C CA . ASN A 1 104 ? -9.983 -14.222 5.513 1.00 95.00 104 ASN A CA 1
ATOM 833 C C . ASN A 1 104 ? -8.651 -14.392 6.248 1.00 95.00 104 ASN A C 1
ATOM 835 O O . ASN A 1 104 ? -8.414 -15.439 6.857 1.00 95.00 104 ASN A O 1
ATOM 839 N N . PHE A 1 105 ? -7.816 -13.351 6.250 1.00 95.06 105 PHE A N 1
ATOM 840 C CA . PHE A 1 105 ? -6.502 -13.409 6.881 1.00 95.06 105 PHE A CA 1
ATOM 841 C C . PHE A 1 105 ? -6.594 -13.519 8.411 1.00 95.06 105 PHE A C 1
ATOM 843 O O . PHE A 1 105 ? -5.903 -14.331 9.028 1.00 95.06 105 PHE A O 1
ATOM 850 N N . ASN A 1 106 ? -7.503 -12.768 9.035 1.00 94.44 106 ASN A N 1
ATOM 851 C CA . ASN A 1 106 ? -7.778 -12.848 10.469 1.00 94.44 106 ASN A CA 1
ATOM 852 C C . ASN A 1 106 ? -8.265 -14.250 10.887 1.00 94.44 106 ASN A C 1
ATOM 854 O O . ASN A 1 106 ? -7.730 -14.842 11.828 1.00 94.44 106 ASN A O 1
ATOM 858 N N . ASN A 1 107 ? -9.207 -14.837 10.141 1.00 93.19 107 ASN A N 1
ATOM 859 C CA . ASN A 1 107 ? -9.682 -16.199 10.391 1.00 93.19 107 ASN A CA 1
ATOM 860 C C . ASN A 1 107 ? -8.574 -17.241 10.204 1.00 93.19 107 ASN A C 1
ATOM 862 O O . ASN A 1 107 ? -8.478 -18.174 11.004 1.00 93.19 107 ASN A O 1
ATOM 866 N N . TRP A 1 108 ? -7.722 -17.078 9.187 1.00 95.00 108 TRP A N 1
ATOM 867 C CA . TRP A 1 108 ? -6.563 -17.943 8.977 1.00 95.00 108 TRP A CA 1
ATOM 868 C C . TRP A 1 108 ? -5.592 -17.868 10.160 1.00 95.00 108 TRP A C 1
ATOM 870 O O . TRP A 1 108 ? -5.210 -18.905 10.708 1.00 95.00 108 TRP A O 1
ATOM 880 N N . MET A 1 109 ? -5.246 -16.663 10.624 1.00 95.06 109 MET A N 1
ATOM 881 C CA . MET A 1 109 ? -4.361 -16.486 11.780 1.00 95.06 109 MET A CA 1
ATOM 882 C C . MET A 1 109 ? -4.967 -17.071 13.061 1.00 95.06 109 MET A C 1
ATOM 884 O O . MET A 1 109 ? -4.280 -17.775 13.806 1.00 95.06 109 MET A O 1
ATOM 888 N N . TYR A 1 110 ? -6.254 -16.823 13.313 1.00 94.50 110 TYR A N 1
ATOM 889 C CA . TYR A 1 110 ? -6.948 -17.357 14.483 1.00 94.50 110 TYR A CA 1
ATOM 890 C C . TYR A 1 110 ? -7.039 -18.889 14.446 1.00 94.50 110 TYR A C 1
ATOM 892 O O . TYR A 1 110 ? -6.689 -19.550 15.423 1.00 94.50 110 TYR A O 1
ATOM 900 N N . GLY A 1 111 ? -7.418 -19.473 13.303 1.00 94.44 111 GLY A N 1
ATOM 901 C CA . GLY A 1 111 ? -7.496 -20.926 13.115 1.00 94.44 111 GLY A CA 1
ATOM 902 C C . GLY A 1 111 ? -6.150 -21.641 13.273 1.00 94.44 111 GLY A C 1
ATOM 903 O O . GLY A 1 111 ? -6.108 -22.788 13.717 1.00 94.44 111 GLY A O 1
ATOM 904 N N . ASN A 1 112 ? -5.047 -20.945 12.986 1.00 95.31 112 ASN A N 1
ATOM 905 C CA . ASN A 1 112 ? -3.682 -21.432 13.195 1.00 95.31 112 ASN A CA 1
ATOM 906 C C . ASN A 1 112 ? -3.106 -21.095 14.586 1.00 95.31 112 ASN A C 1
ATOM 908 O O . ASN A 1 112 ? -1.925 -21.334 14.833 1.00 95.31 112 ASN A O 1
ATOM 912 N N . ASN A 1 113 ? -3.922 -20.589 15.520 1.00 96.12 113 ASN A N 1
ATOM 913 C CA . ASN A 1 113 ? -3.515 -20.192 16.875 1.00 96.12 113 ASN A CA 1
ATOM 914 C C . ASN A 1 113 ? -2.407 -19.117 16.909 1.00 96.12 113 ASN A C 1
ATOM 916 O O . ASN A 1 113 ? -1.599 -19.082 17.839 1.00 96.12 113 ASN A O 1
ATOM 920 N N . LEU A 1 114 ? -2.364 -18.239 15.902 1.00 95.69 114 LEU A N 1
ATOM 921 C CA . LEU A 1 114 ? -1.450 -17.090 15.853 1.00 95.69 114 LEU A CA 1
ATOM 922 C C . LEU A 1 114 ? -2.023 -15.860 16.575 1.00 95.69 114 LEU A C 1
ATOM 924 O O . LEU A 1 114 ? -1.277 -14.948 16.925 1.00 95.69 114 LEU A O 1
ATOM 928 N N . LEU A 1 115 ? -3.336 -15.848 16.833 1.00 94.50 115 LEU A N 1
ATOM 929 C CA . LEU A 1 115 ? -4.038 -14.806 17.581 1.00 94.50 115 LEU A CA 1
ATOM 930 C C . LEU A 1 115 ? -4.680 -15.373 18.849 1.00 94.50 115 LEU A C 1
ATOM 932 O O . LEU A 1 115 ? -5.209 -16.482 18.851 1.00 94.50 115 LEU A O 1
ATOM 936 N N . GLN A 1 116 ? -4.679 -14.578 19.923 1.00 91.94 116 GLN A N 1
ATOM 937 C CA . GLN A 1 116 ? -5.345 -14.935 21.185 1.00 91.94 116 GLN A CA 1
ATOM 938 C C . GLN A 1 116 ? -6.874 -14.838 21.089 1.00 91.94 116 GLN A C 1
ATOM 940 O O . GLN A 1 116 ? -7.592 -15.564 21.775 1.00 91.94 116 GLN A O 1
ATOM 945 N N . SER A 1 117 ? -7.372 -13.945 20.237 1.00 91.88 117 SER A N 1
ATOM 946 C CA . SER A 1 117 ? -8.792 -13.720 19.985 1.00 91.88 117 SER A CA 1
ATOM 947 C C . SER A 1 117 ? -9.007 -13.321 18.531 1.00 91.88 117 SER A C 1
ATOM 949 O O . SER A 1 117 ? -8.088 -12.845 17.869 1.00 91.88 117 SER A O 1
ATOM 951 N N . ASN A 1 118 ? -10.233 -13.503 18.051 1.00 88.25 118 ASN A N 1
ATOM 952 C CA . ASN A 1 118 ? -10.641 -13.010 16.744 1.00 88.25 118 ASN A CA 1
ATOM 953 C C . ASN A 1 118 ? -10.675 -11.467 16.757 1.00 88.25 118 ASN A C 1
ATOM 955 O O . ASN A 1 118 ? -11.069 -10.878 17.768 1.00 88.25 118 ASN A O 1
ATOM 959 N N . LEU A 1 119 ? -10.227 -10.830 15.675 1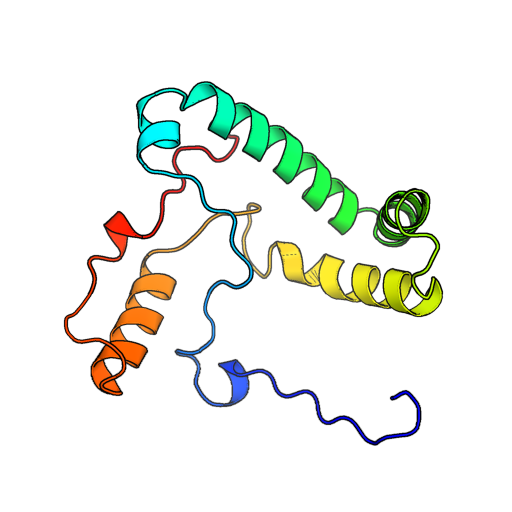.00 89.06 119 LEU A N 1
ATOM 960 C CA . LEU A 1 119 ? -10.251 -9.375 15.508 1.00 89.06 119 LEU A CA 1
ATOM 961 C C . LEU A 1 119 ? -11.534 -8.916 14.804 1.00 89.06 119 LEU A C 1
ATOM 963 O O . LEU A 1 119 ? -12.114 -9.631 13.990 1.00 89.06 119 LEU A O 1
ATOM 967 N N . GLU A 1 120 ? -11.961 -7.688 15.085 1.00 90.81 120 GLU A N 1
ATOM 968 C CA . GLU A 1 120 ? -13.011 -7.025 14.313 1.00 90.81 120 GLU A CA 1
ATOM 969 C C . GLU A 1 120 ? -12.372 -6.330 13.107 1.00 90.81 120 GLU A C 1
ATOM 971 O O . GLU A 1 120 ? -11.772 -5.269 13.245 1.00 90.81 120 GLU A O 1
ATOM 976 N N . SER A 1 121 ? -12.476 -6.925 11.916 1.00 91.19 121 SER A N 1
ATOM 977 C CA . SER A 1 121 ? -11.828 -6.398 10.703 1.00 91.19 121 SER A CA 1
ATOM 978 C C . SER A 1 121 ? -12.223 -4.962 10.354 1.00 91.19 121 SER A C 1
ATOM 980 O O . SER A 1 121 ? -11.408 -4.235 9.800 1.00 91.19 121 SER A O 1
ATOM 982 N N . ASP A 1 122 ? -13.438 -4.533 10.705 1.00 91.19 122 ASP A N 1
ATOM 983 C CA . ASP A 1 122 ? -13.896 -3.153 10.476 1.00 91.19 122 ASP A CA 1
ATOM 984 C C . ASP A 1 122 ? -13.110 -2.124 11.306 1.00 91.19 122 ASP A C 1
ATOM 986 O O . ASP A 1 122 ? -13.082 -0.948 10.962 1.00 91.19 122 ASP A O 1
ATOM 990 N N . MET A 1 123 ? -12.435 -2.563 12.372 1.00 92.44 123 MET A N 1
ATOM 991 C CA . MET A 1 123 ? -11.537 -1.723 13.169 1.00 92.44 123 MET A CA 1
ATOM 992 C C . MET A 1 123 ? -10.111 -1.687 12.602 1.00 92.44 123 MET A C 1
ATOM 994 O O . MET A 1 123 ? -9.301 -0.872 13.032 1.00 92.44 123 MET A O 1
ATOM 998 N N . ALA A 1 124 ? -9.773 -2.578 11.663 1.00 93.00 124 ALA A N 1
ATOM 999 C CA . ALA A 1 124 ? -8.411 -2.727 11.151 1.00 93.00 124 ALA A CA 1
ATOM 1000 C C . ALA A 1 124 ? -8.114 -1.838 9.933 1.00 93.00 124 ALA A C 1
ATOM 1002 O O . ALA A 1 124 ? -6.947 -1.588 9.629 1.00 93.00 124 ALA A O 1
ATOM 1003 N N . PHE A 1 125 ? -9.145 -1.362 9.229 1.00 96.56 125 PHE A N 1
ATOM 1004 C CA . PHE A 1 125 ? -8.978 -0.530 8.042 1.00 96.56 125 PHE A CA 1
ATOM 1005 C C . PHE A 1 125 ? -10.167 0.403 7.805 1.00 96.56 125 PHE A C 1
ATOM 1007 O O . PHE A 1 125 ? -11.276 0.174 8.275 1.00 96.56 125 PHE A O 1
ATOM 1014 N N . THR A 1 126 ? -9.947 1.440 6.997 1.00 96.50 126 THR A N 1
ATOM 1015 C CA . THR A 1 126 ? -11.014 2.300 6.479 1.00 96.50 126 THR A CA 1
ATOM 1016 C C . THR A 1 126 ? -10.652 2.833 5.095 1.00 96.50 126 THR A C 1
ATOM 1018 O O . THR A 1 126 ? -9.490 3.117 4.809 1.00 96.50 126 THR A O 1
ATOM 1021 N N . ASN A 1 127 ? -11.660 2.989 4.235 1.00 96.88 127 ASN A N 1
ATOM 1022 C CA . ASN A 1 127 ? -11.531 3.584 2.899 1.00 96.88 127 ASN A CA 1
ATOM 1023 C C . ASN A 1 127 ? -12.009 5.050 2.856 1.00 96.88 127 ASN A C 1
ATOM 1025 O O . ASN A 1 127 ? -11.987 5.677 1.796 1.00 96.88 127 ASN A O 1
ATOM 1029 N N . GLU A 1 128 ? -12.469 5.607 3.982 1.00 96.69 128 GLU A N 1
ATOM 1030 C CA . GLU A 1 128 ? -13.146 6.915 4.052 1.00 96.69 128 GLU A CA 1
ATOM 1031 C C . GLU A 1 128 ? -12.271 8.105 3.633 1.00 96.69 128 GLU A C 1
ATOM 1033 O O . GLU A 1 128 ? -12.777 9.165 3.247 1.00 96.69 128 GLU A O 1
ATOM 1038 N N . PHE A 1 129 ? -10.951 7.940 3.711 1.00 97.31 129 PHE A N 1
ATOM 1039 C CA . PHE A 1 129 ? -9.984 8.990 3.405 1.00 97.31 129 PHE A CA 1
ATOM 1040 C C . PHE A 1 129 ? -9.429 8.923 1.981 1.00 97.31 129 PHE A C 1
ATOM 1042 O O . PHE A 1 129 ? -8.693 9.829 1.583 1.00 97.31 129 PHE A O 1
ATOM 1049 N N . LEU A 1 130 ? -9.778 7.890 1.207 1.00 97.00 130 LEU A N 1
ATOM 1050 C CA . LEU A 1 130 ? -9.324 7.773 -0.175 1.00 97.00 130 LEU A CA 1
ATOM 1051 C C . LEU A 1 130 ? -9.958 8.879 -1.059 1.00 97.00 130 LEU A C 1
ATOM 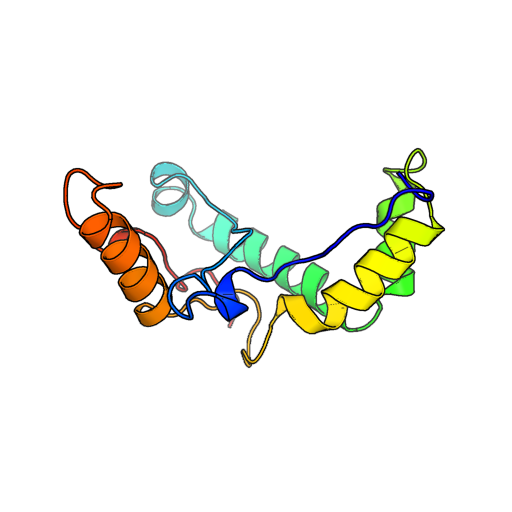1053 O O . LEU A 1 130 ? -11.116 9.254 -0.835 1.00 97.00 130 LEU A O 1
ATOM 1057 N N . PRO A 1 131 ? -9.272 9.369 -2.110 1.00 91.88 131 PRO A N 1
ATOM 1058 C CA . PRO A 1 131 ? -9.735 10.486 -2.956 1.00 91.88 131 PRO A CA 1
ATOM 1059 C C . PRO A 1 131 ? -10.876 10.092 -3.904 1.00 91.88 131 PRO A C 1
ATOM 1061 O O . PRO A 1 131 ? -10.747 9.086 -4.592 1.00 91.88 131 PRO A O 1
ATOM 1064 N N . GLN A 1 132 ? -11.988 10.834 -3.925 1.00 81.12 132 GLN A N 1
ATOM 1065 C CA . GLN A 1 132 ? -13.156 10.499 -4.762 1.00 81.12 132 GLN A CA 1
ATOM 1066 C C . GLN A 1 132 ? -12.874 10.537 -6.263 1.00 81.12 132 GLN A C 1
ATOM 1068 O O . GLN A 1 132 ? -12.183 11.487 -6.697 1.00 81.12 132 GLN A O 1
#

Radius of gyration: 17.79 Å; chains: 1; bounding box: 39×39×38 Å